Protein AF-A0A975E678-F1 (afdb_monomer)

Sequence (97 aa):
MQDMLRAAKNALAVTMIWAVVMFIPGFNILGLIAVMLPLWSLHELGMRGLGEPNNGFFEPTQFGYTLGGFIIWLGWFLLFLVVQKLLKKGGKGGSHG

Structure (mmCIF, N/CA/C/O backbone):
data_AF-A0A975E678-F1
#
_entry.id   AF-A0A975E678-F1
#
loop_
_atom_site.group_PDB
_atom_site.id
_atom_site.type_symbol
_atom_site.label_atom_id
_atom_site.label_alt_id
_atom_site.label_comp_id
_atom_site.label_asym_id
_atom_site.label_entity_id
_atom_site.label_seq_id
_atom_site.pdbx_PDB_ins_code
_atom_site.Cartn_x
_atom_site.Cartn_y
_atom_site.Cartn_z
_atom_site.occupancy
_atom_site.B_iso_or_equiv
_atom_site.auth_seq_id
_atom_site.auth_comp_id
_atom_site.auth_asym_id
_atom_site.auth_atom_id
_atom_site.pdbx_PDB_model_num
ATOM 1 N N . MET A 1 1 ? -27.088 5.487 13.987 1.00 53.16 1 MET A N 1
ATOM 2 C CA . MET A 1 1 ? -26.963 5.811 12.543 1.00 53.16 1 MET A CA 1
ATOM 3 C C . MET A 1 1 ? -26.019 6.983 12.274 1.00 53.16 1 MET A C 1
ATOM 5 O O . MET A 1 1 ? -25.174 6.852 11.399 1.00 53.16 1 MET A O 1
ATOM 9 N N . GLN A 1 2 ? -26.094 8.088 13.028 1.00 58.78 2 GLN A N 1
ATOM 10 C CA . GLN A 1 2 ? -25.224 9.262 12.825 1.00 58.78 2 GLN A CA 1
ATOM 11 C C . GLN A 1 2 ? -23.717 8.966 12.992 1.00 58.78 2 GLN A C 1
ATOM 13 O O . GLN A 1 2 ? -22.919 9.438 12.186 1.00 58.78 2 GLN A O 1
ATOM 18 N N . ASP A 1 3 ? -23.325 8.108 13.941 1.00 61.16 3 ASP A N 1
ATOM 19 C CA . ASP A 1 3 ? -21.910 7.742 14.144 1.00 61.16 3 ASP A CA 1
ATOM 20 C C . ASP A 1 3 ? -21.310 6.929 12.990 1.00 61.16 3 ASP A C 1
ATOM 22 O O . ASP A 1 3 ? -20.157 7.130 12.618 1.00 61.16 3 ASP A O 1
ATOM 26 N N . MET A 1 4 ? -22.098 6.031 12.388 1.00 60.91 4 MET A N 1
ATOM 27 C CA . MET A 1 4 ? -21.676 5.269 11.207 1.00 60.91 4 MET A CA 1
ATOM 28 C C . MET A 1 4 ? -21.502 6.184 9.996 1.00 60.91 4 MET A C 1
ATOM 30 O O . MET A 1 4 ? -20.521 6.056 9.269 1.00 60.91 4 MET A O 1
ATOM 34 N N . LEU A 1 5 ? -22.409 7.148 9.818 1.00 70.81 5 LEU A N 1
ATOM 35 C CA . LEU A 1 5 ? -22.320 8.128 8.738 1.00 70.81 5 LEU A CA 1
ATOM 36 C C . LEU A 1 5 ? -21.084 9.032 8.896 1.00 70.81 5 LEU A C 1
ATOM 38 O O . LEU A 1 5 ? -20.419 9.359 7.915 1.00 70.81 5 LEU A O 1
ATOM 42 N N . ARG A 1 6 ? -20.745 9.408 10.136 1.00 72.56 6 ARG A N 1
ATOM 43 C CA . ARG A 1 6 ? -19.552 10.204 10.453 1.00 72.56 6 ARG A CA 1
ATOM 44 C C . ARG A 1 6 ? -18.262 9.415 10.236 1.00 72.56 6 ARG A C 1
ATOM 46 O O . ARG A 1 6 ? -17.329 9.939 9.638 1.00 72.56 6 ARG A O 1
ATOM 53 N N . ALA A 1 7 ? -18.229 8.152 10.658 1.00 69.69 7 ALA A N 1
ATOM 54 C CA . ALA A 1 7 ? -17.091 7.268 10.424 1.00 69.69 7 ALA A CA 1
ATOM 55 C C . ALA A 1 7 ? -16.858 7.026 8.924 1.00 69.69 7 ALA A C 1
ATOM 57 O O . ALA A 1 7 ? -15.719 7.097 8.471 1.00 69.69 7 ALA A O 1
ATOM 58 N N . ALA A 1 8 ? -17.927 6.826 8.147 1.00 73.81 8 ALA A N 1
ATOM 59 C CA . ALA A 1 8 ? -17.845 6.673 6.696 1.00 73.81 8 ALA A CA 1
ATOM 60 C C . ALA A 1 8 ? -17.328 7.945 6.003 1.00 73.81 8 ALA A C 1
ATOM 62 O O . ALA A 1 8 ? -16.458 7.858 5.142 1.00 73.81 8 ALA A O 1
ATOM 63 N N . LYS A 1 9 ? -17.797 9.133 6.413 1.00 76.12 9 LYS A N 1
ATOM 64 C CA . LYS A 1 9 ? -17.294 10.416 5.888 1.00 76.12 9 LYS A CA 1
ATOM 65 C C . LYS A 1 9 ? -15.820 10.645 6.216 1.00 76.12 9 LYS A C 1
ATOM 67 O O . LYS A 1 9 ? -15.070 11.075 5.346 1.00 76.12 9 LYS A O 1
ATOM 72 N N . ASN A 1 10 ? -15.399 10.332 7.440 1.00 75.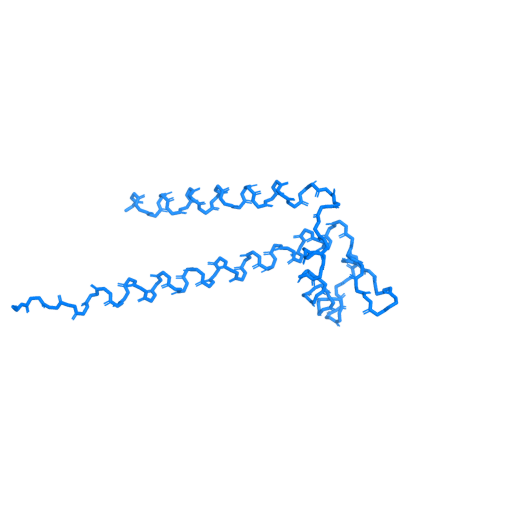88 10 ASN A N 1
ATOM 73 C CA . ASN A 1 10 ? -14.000 10.461 7.842 1.00 75.88 10 ASN A CA 1
ATOM 74 C C . ASN A 1 10 ? -13.110 9.472 7.081 1.00 75.88 10 ASN A C 1
ATOM 76 O O . ASN A 1 10 ? -12.045 9.857 6.610 1.00 75.88 10 ASN A O 1
ATOM 80 N N . ALA A 1 11 ? -13.563 8.226 6.909 1.00 71.06 11 ALA A N 1
ATOM 81 C CA . ALA A 1 11 ? -12.859 7.234 6.105 1.00 71.06 11 ALA A CA 1
ATOM 82 C C . ALA A 1 11 ? -12.707 7.711 4.654 1.00 71.06 11 ALA A C 1
ATOM 84 O O . ALA A 1 11 ? -11.593 7.736 4.148 1.00 71.06 11 ALA A O 1
ATOM 85 N N . LEU A 1 12 ? -13.792 8.193 4.035 1.00 80.25 12 LEU A N 1
ATOM 86 C CA . LEU A 1 12 ? -13.777 8.740 2.677 1.00 80.25 12 LEU A CA 1
ATOM 87 C C . LEU A 1 12 ? -12.797 9.916 2.541 1.00 80.25 12 LEU A C 1
ATOM 89 O O . LEU A 1 12 ? -12.021 9.961 1.591 1.00 80.25 12 LEU A O 1
ATOM 93 N N . ALA A 1 13 ? -12.808 10.852 3.493 1.00 78.00 13 ALA A N 1
ATOM 94 C CA . ALA A 1 13 ? -11.912 12.006 3.482 1.00 78.00 13 ALA A CA 1
ATOM 95 C C . ALA A 1 13 ? -10.438 11.585 3.580 1.00 78.00 13 ALA A C 1
ATOM 97 O O . ALA A 1 13 ? -9.607 12.081 2.822 1.00 78.00 13 ALA A O 1
ATOM 98 N N . VAL A 1 14 ? -10.116 10.629 4.456 1.00 74.75 14 VAL A N 1
ATOM 99 C CA . VAL A 1 14 ? -8.755 10.087 4.585 1.00 74.75 14 VAL A CA 1
ATOM 100 C C . VAL A 1 14 ? -8.338 9.345 3.315 1.00 74.75 14 VAL A C 1
ATOM 102 O O . VAL A 1 14 ? -7.210 9.525 2.865 1.00 74.75 14 VAL A O 1
ATOM 105 N N . THR A 1 15 ? -9.234 8.569 2.695 1.00 74.19 15 THR A N 1
ATOM 106 C CA . THR A 1 15 ? -8.961 7.895 1.415 1.00 74.19 15 THR A CA 1
ATOM 107 C C . THR A 1 15 ? -8.700 8.896 0.290 1.00 74.19 15 THR A C 1
ATOM 109 O O . THR A 1 15 ? -7.773 8.702 -0.489 1.00 74.19 15 THR A O 1
ATOM 112 N N . MET A 1 16 ? -9.469 9.987 0.218 1.00 73.69 16 MET A N 1
ATOM 113 C CA . MET A 1 16 ? -9.279 11.043 -0.784 1.00 73.69 16 MET A CA 1
ATOM 114 C C . MET A 1 16 ? -7.950 11.782 -0.594 1.00 73.69 16 MET A C 1
ATOM 116 O O . MET A 1 16 ? -7.214 11.965 -1.559 1.00 73.69 16 MET A O 1
ATOM 120 N N . ILE A 1 17 ? -7.606 12.161 0.643 1.00 76.56 17 ILE A N 1
ATOM 121 C CA . ILE A 1 17 ? -6.315 12.799 0.957 1.00 76.56 17 ILE A CA 1
ATOM 122 C C . ILE A 1 17 ? -5.164 11.858 0.598 1.00 76.56 17 ILE A C 1
ATOM 124 O O . ILE A 1 17 ? -4.197 12.272 -0.037 1.00 76.56 17 ILE A O 1
ATOM 128 N N . TRP A 1 18 ? -5.289 10.583 0.961 1.00 73.44 18 TRP A N 1
ATOM 129 C CA . TRP A 1 18 ? -4.299 9.565 0.639 1.00 73.44 18 TRP A CA 1
ATOM 130 C C . TRP A 1 18 ? -4.120 9.398 -0.877 1.00 73.44 18 TRP A C 1
ATOM 132 O O . TRP A 1 18 ? -2.990 9.409 -1.360 1.00 73.44 18 TRP A O 1
ATOM 142 N N . ALA A 1 19 ? -5.218 9.334 -1.639 1.00 69.44 19 ALA A N 1
ATOM 143 C CA . ALA A 1 19 ? -5.167 9.250 -3.095 1.00 69.44 19 ALA A CA 1
ATOM 144 C C . ALA A 1 19 ? -4.432 10.459 -3.696 1.00 69.44 19 ALA A C 1
ATOM 146 O O . ALA A 1 19 ? -3.514 10.273 -4.489 1.00 69.44 19 ALA A O 1
ATOM 147 N N . VAL A 1 20 ? -4.766 11.682 -3.267 1.00 71.12 20 VAL A N 1
ATOM 148 C CA . VAL A 1 20 ? -4.114 12.918 -3.739 1.00 71.12 20 VAL A CA 1
ATOM 149 C C . VAL A 1 20 ? -2.609 12.905 -3.464 1.00 71.12 20 VAL A C 1
ATOM 151 O O . VAL A 1 20 ? -1.831 13.232 -4.355 1.00 71.12 20 VAL A O 1
ATOM 154 N N . VAL A 1 21 ? -2.184 12.478 -2.271 1.00 67.19 21 VAL A N 1
ATOM 155 C CA . VAL A 1 21 ? -0.756 12.379 -1.917 1.00 67.19 21 VAL A CA 1
ATOM 156 C C . VAL A 1 21 ? -0.020 11.369 -2.806 1.00 67.19 21 VAL A C 1
ATOM 158 O O . VAL A 1 21 ? 1.127 11.611 -3.174 1.00 67.19 21 VAL A O 1
ATOM 161 N N . MET A 1 22 ? -0.673 10.274 -3.205 1.00 65.75 22 MET A N 1
ATOM 162 C CA . MET A 1 22 ? -0.069 9.264 -4.084 1.00 65.75 22 MET A CA 1
ATOM 163 C C . MET A 1 22 ? 0.016 9.683 -5.556 1.00 65.75 22 MET A C 1
ATOM 165 O O . MET A 1 22 ? 0.816 9.111 -6.294 1.00 65.75 22 MET A O 1
ATOM 169 N N . PHE A 1 23 ? -0.766 10.678 -5.987 1.00 64.06 23 PHE A N 1
ATOM 170 C CA . PHE A 1 23 ? -0.699 11.232 -7.344 1.00 64.06 23 PHE A CA 1
ATOM 171 C C . PHE A 1 23 ? 0.402 12.280 -7.533 1.00 64.06 23 PHE A C 1
ATOM 173 O O . PHE A 1 23 ? 0.614 12.705 -8.666 1.00 64.06 23 PHE A O 1
ATOM 180 N N . ILE A 1 24 ? 1.108 12.691 -6.474 1.00 64.88 24 ILE A N 1
ATOM 181 C CA . ILE A 1 24 ? 2.246 13.615 -6.564 1.00 64.88 24 ILE A CA 1
ATOM 182 C C . ILE A 1 24 ? 3.518 12.784 -6.807 1.00 64.88 24 ILE A C 1
ATOM 184 O O . ILE A 1 24 ? 4.026 12.162 -5.869 1.00 64.88 24 ILE A O 1
ATOM 188 N N . PRO A 1 25 ? 4.053 12.734 -8.043 1.00 49.91 25 PRO A N 1
ATOM 189 C CA . PRO A 1 25 ? 5.215 11.913 -8.350 1.00 49.91 25 PRO A CA 1
ATOM 190 C C . PRO A 1 25 ? 6.463 12.519 -7.696 1.00 49.91 25 PRO A C 1
ATOM 192 O O . PRO A 1 25 ? 6.690 13.724 -7.784 1.00 49.91 25 PRO A O 1
ATOM 195 N N . GLY A 1 26 ? 7.301 11.685 -7.078 1.00 51.56 26 GLY A N 1
ATOM 196 C CA . GLY A 1 26 ? 8.708 12.031 -6.838 1.00 51.56 26 GLY A CA 1
ATOM 197 C C . GLY A 1 26 ? 9.140 12.439 -5.428 1.00 51.56 26 GLY A C 1
ATOM 198 O O . GLY A 1 26 ? 10.325 12.698 -5.254 1.00 51.56 26 GLY A O 1
ATOM 199 N N . PHE A 1 27 ? 8.277 12.463 -4.406 1.00 52.12 27 PHE A N 1
ATOM 200 C CA . PHE A 1 27 ? 8.679 13.037 -3.104 1.00 52.12 27 PHE A CA 1
ATOM 201 C C . PHE A 1 27 ? 8.974 12.071 -1.953 1.00 52.12 27 PHE A C 1
ATOM 203 O O . PHE A 1 27 ? 9.291 12.539 -0.861 1.00 52.12 27 PHE A O 1
ATOM 210 N N . ASN A 1 28 ? 8.914 10.747 -2.131 1.00 64.56 28 ASN A N 1
ATOM 211 C CA . ASN A 1 28 ? 9.111 9.859 -0.983 1.00 64.56 28 ASN A CA 1
ATOM 212 C C . ASN A 1 28 ? 9.847 8.559 -1.323 1.00 64.56 28 ASN A C 1
ATOM 214 O O . ASN A 1 28 ? 9.233 7.533 -1.607 1.00 64.56 28 ASN A O 1
ATOM 218 N N . ILE A 1 29 ? 11.180 8.588 -1.197 1.00 67.56 29 ILE A N 1
ATOM 219 C CA . ILE A 1 29 ? 12.043 7.391 -1.175 1.00 67.56 29 ILE A CA 1
ATOM 220 C C . ILE A 1 29 ? 11.513 6.372 -0.153 1.00 67.56 29 ILE A C 1
ATOM 222 O O . ILE A 1 29 ? 11.462 5.178 -0.427 1.00 67.56 29 ILE A O 1
ATOM 226 N N . LEU A 1 30 ? 11.027 6.848 0.998 1.00 69.44 30 LEU A N 1
ATOM 227 C CA . LEU A 1 30 ? 10.404 6.004 2.021 1.00 69.44 30 LEU A CA 1
ATOM 228 C C . LEU A 1 30 ? 9.104 5.349 1.535 1.00 69.44 30 LEU A C 1
ATOM 230 O O . LEU A 1 30 ? 8.845 4.193 1.854 1.00 69.44 30 LEU A O 1
ATOM 234 N N . GLY A 1 31 ? 8.304 6.068 0.743 1.00 69.44 31 GLY A N 1
ATOM 235 C CA . GLY A 1 31 ? 7.091 5.534 0.123 1.00 69.44 31 GLY A CA 1
ATOM 236 C C . GLY A 1 31 ? 7.412 4.450 -0.901 1.00 69.44 31 GLY A C 1
ATOM 237 O O . GLY A 1 31 ? 6.781 3.398 -0.882 1.00 69.44 31 GLY A O 1
ATOM 238 N N . LEU A 1 32 ? 8.442 4.666 -1.726 1.00 73.69 32 LEU A N 1
ATOM 239 C CA . LEU A 1 32 ? 8.954 3.664 -2.666 1.00 73.69 32 LEU A CA 1
ATOM 240 C C . LEU A 1 32 ? 9.416 2.392 -1.943 1.00 73.69 32 LEU A C 1
ATOM 242 O O . LEU A 1 32 ? 8.970 1.302 -2.293 1.00 73.69 32 LEU A O 1
ATOM 246 N N . ILE A 1 33 ? 10.219 2.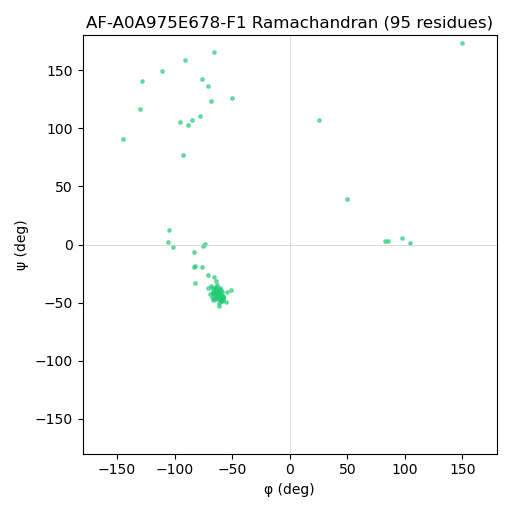524 -0.884 1.00 75.69 33 ILE A N 1
ATOM 247 C CA . ILE A 1 33 ? 10.679 1.382 -0.074 1.00 75.69 33 ILE A CA 1
ATOM 248 C C . ILE A 1 33 ? 9.497 0.640 0.563 1.00 75.69 33 ILE A C 1
ATOM 250 O O . ILE A 1 33 ? 9.469 -0.590 0.578 1.00 75.69 33 ILE A O 1
ATOM 254 N N . ALA A 1 34 ? 8.499 1.367 1.069 1.00 77.25 34 ALA A N 1
ATOM 255 C CA . ALA A 1 34 ? 7.342 0.755 1.710 1.00 77.25 34 ALA A CA 1
ATOM 256 C C . ALA A 1 34 ? 6.511 -0.090 0.730 1.00 77.25 34 ALA A C 1
ATOM 258 O O . ALA A 1 34 ? 6.043 -1.167 1.104 1.00 77.25 34 ALA A O 1
ATOM 259 N N . VAL A 1 35 ? 6.342 0.363 -0.520 1.00 83.12 35 VAL A N 1
ATOM 260 C CA . VAL A 1 35 ? 5.551 -0.363 -1.532 1.00 83.12 35 VAL A CA 1
ATOM 261 C C . VAL A 1 35 ? 6.328 -1.470 -2.243 1.00 83.12 35 VAL A C 1
ATOM 263 O O . VAL A 1 35 ? 5.705 -2.377 -2.791 1.00 83.12 35 VAL A O 1
ATOM 266 N N . MET A 1 36 ? 7.663 -1.444 -2.208 1.00 82.56 36 MET A N 1
ATOM 267 C CA . MET A 1 36 ? 8.515 -2.457 -2.845 1.00 82.56 36 MET A CA 1
ATOM 268 C C . MET A 1 36 ? 8.193 -3.878 -2.382 1.00 82.56 36 MET A C 1
ATOM 270 O O . MET A 1 36 ? 7.987 -4.757 -3.211 1.00 82.56 36 MET A O 1
ATOM 274 N N . LEU A 1 37 ? 8.112 -4.103 -1.069 1.00 81.69 37 LEU A N 1
ATOM 275 C CA . LEU A 1 37 ? 7.873 -5.432 -0.497 1.00 81.69 37 LEU A CA 1
ATOM 276 C C . LEU A 1 37 ? 6.525 -6.051 -0.909 1.00 81.69 37 LEU A C 1
ATOM 278 O O . LEU A 1 37 ? 6.526 -7.175 -1.418 1.00 81.69 37 LEU A O 1
ATOM 282 N N . PRO A 1 38 ? 5.371 -5.371 -0.737 1.00 82.50 38 PRO A N 1
ATOM 283 C CA . PRO A 1 38 ? 4.098 -5.941 -1.166 1.00 82.50 38 PRO A CA 1
ATOM 284 C C . PRO A 1 38 ? 4.037 -6.138 -2.684 1.00 82.50 38 PRO A C 1
ATOM 286 O O . PRO A 1 38 ? 3.485 -7.136 -3.137 1.00 82.50 38 PRO A O 1
ATOM 289 N N . LEU A 1 39 ? 4.623 -5.241 -3.483 1.00 85.81 39 LEU A N 1
ATOM 290 C CA . LEU A 1 39 ? 4.608 -5.379 -4.942 1.00 85.81 39 LEU A CA 1
ATOM 291 C C . LEU A 1 39 ? 5.501 -6.510 -5.444 1.00 85.81 39 LEU A C 1
ATOM 293 O O . LEU A 1 39 ? 5.092 -7.232 -6.350 1.00 85.81 39 LEU A O 1
ATOM 297 N N . TRP A 1 40 ? 6.662 -6.712 -4.824 1.00 84.56 40 TRP A N 1
ATOM 298 C CA . TRP A 1 40 ? 7.527 -7.850 -5.115 1.00 84.56 40 TRP A CA 1
ATOM 299 C C . TRP A 1 40 ? 6.794 -9.166 -4.836 1.00 84.56 40 TRP A C 1
ATOM 301 O O . TRP A 1 40 ? 6.740 -10.036 -5.703 1.00 84.56 40 TRP A O 1
ATOM 311 N N . SER A 1 41 ? 6.143 -9.290 -3.674 1.00 84.50 41 SER A N 1
ATOM 312 C CA . SER A 1 41 ? 5.359 -10.486 -3.338 1.00 84.50 41 SER A CA 1
ATOM 313 C C . SER A 1 41 ? 4.237 -10.748 -4.353 1.00 84.50 41 SER A C 1
ATOM 315 O O . SER A 1 41 ? 4.025 -11.882 -4.774 1.00 84.50 41 SER A O 1
ATOM 317 N N . LEU A 1 42 ? 3.549 -9.702 -4.811 1.00 86.25 42 LEU A N 1
ATOM 318 C CA . LEU A 1 42 ? 2.513 -9.820 -5.839 1.00 86.25 42 LEU A CA 1
ATOM 319 C C . LEU A 1 42 ? 3.066 -10.200 -7.217 1.00 86.25 42 LEU A C 1
ATOM 321 O O . LEU A 1 42 ? 2.423 -10.949 -7.955 1.00 86.25 42 LEU A O 1
ATOM 325 N N . HIS A 1 43 ? 4.254 -9.706 -7.552 1.00 85.00 43 HIS A N 1
ATOM 326 C CA . HIS A 1 43 ? 4.962 -10.084 -8.767 1.00 85.00 43 HIS A CA 1
ATOM 327 C C . HIS A 1 43 ? 5.370 -11.567 -8.742 1.00 85.00 43 HIS A C 1
ATOM 329 O O . HIS A 1 43 ? 5.171 -12.269 -9.733 1.00 85.00 43 HIS A O 1
ATOM 335 N N . GLU A 1 44 ? 5.848 -12.079 -7.602 1.00 86.06 44 GLU A N 1
ATOM 336 C CA . GLU A 1 44 ? 6.139 -13.512 -7.405 1.00 86.06 44 GLU A CA 1
ATOM 337 C C . GLU A 1 44 ? 4.887 -14.395 -7.492 1.00 86.06 44 GLU A C 1
ATOM 339 O O . GLU A 1 44 ? 4.953 -15.514 -7.998 1.00 86.06 44 GLU A O 1
ATOM 344 N N . LEU A 1 45 ? 3.724 -13.874 -7.090 1.00 88.00 45 LEU A N 1
ATOM 345 C CA . LEU A 1 45 ? 2.422 -14.529 -7.276 1.00 88.00 45 LEU A CA 1
ATOM 346 C C . LEU A 1 45 ? 1.917 -14.491 -8.733 1.00 88.00 45 LEU A C 1
ATOM 348 O O . LEU A 1 45 ? 0.839 -15.009 -9.028 1.00 88.00 45 LEU A O 1
ATOM 352 N N . GLY A 1 46 ? 2.683 -13.898 -9.652 1.00 85.50 46 GLY A N 1
ATOM 353 C CA . GLY A 1 46 ? 2.407 -13.887 -11.087 1.00 85.50 46 GLY A CA 1
ATOM 354 C C . GLY A 1 46 ? 1.712 -12.627 -11.606 1.00 85.50 46 GLY A C 1
ATOM 355 O O . GLY A 1 46 ? 1.377 -12.581 -12.793 1.00 85.50 46 GLY A O 1
ATOM 356 N N . MET A 1 47 ? 1.506 -11.592 -10.780 1.00 84.06 47 MET A N 1
ATOM 357 C CA . MET A 1 47 ? 0.938 -10.326 -11.258 1.00 84.06 47 MET A CA 1
ATOM 358 C C . MET A 1 47 ? 1.993 -9.482 -11.980 1.00 84.06 47 MET A C 1
ATOM 360 O O . MET A 1 47 ? 2.912 -8.932 -11.377 1.00 84.06 47 MET A O 1
ATOM 364 N N . ARG A 1 48 ? 1.836 -9.358 -13.300 1.00 83.75 48 ARG A N 1
ATOM 365 C CA . ARG A 1 48 ? 2.722 -8.574 -14.174 1.00 83.75 48 ARG A CA 1
ATOM 366 C C . ARG A 1 48 ? 2.226 -7.133 -14.331 1.00 83.75 48 ARG A C 1
ATOM 368 O O . ARG A 1 48 ? 1.050 -6.850 -14.124 1.00 83.75 48 ARG A O 1
ATOM 375 N N . GLY A 1 49 ? 3.121 -6.221 -14.717 1.00 82.00 49 GLY A N 1
ATOM 376 C CA . GLY A 1 49 ? 2.798 -4.801 -14.952 1.00 82.00 49 GLY A CA 1
ATOM 377 C C . GLY A 1 49 ? 2.821 -3.911 -13.701 1.00 82.00 49 GLY A C 1
ATOM 378 O O . GLY A 1 49 ? 2.533 -2.717 -13.782 1.00 82.00 49 GLY A O 1
ATOM 379 N N . LEU A 1 50 ? 3.192 -4.471 -12.548 1.00 85.44 50 LEU A N 1
ATOM 380 C CA . LEU A 1 50 ? 3.336 -3.749 -11.278 1.00 85.44 50 LEU A CA 1
ATOM 381 C C . LEU A 1 50 ? 4.675 -3.017 -11.139 1.00 85.44 50 LEU A C 1
ATOM 383 O O . LEU A 1 50 ? 4.819 -2.135 -10.301 1.00 85.44 50 LEU A O 1
ATOM 387 N N . GLY A 1 51 ? 5.666 -3.397 -11.929 1.00 84.44 51 GLY A N 1
ATOM 388 C CA . GLY A 1 51 ? 7.046 -2.975 -11.761 1.00 84.44 51 GLY A CA 1
ATOM 389 C C . GLY A 1 51 ? 7.987 -4.056 -12.250 1.00 84.44 51 GLY A C 1
ATOM 390 O O . GLY A 1 51 ? 7.542 -5.158 -12.589 1.00 84.44 51 GLY A O 1
ATOM 391 N N . GLU A 1 52 ? 9.269 -3.728 -12.273 1.00 83.06 52 GLU A N 1
ATOM 392 C CA . GLU A 1 52 ? 10.325 -4.646 -12.676 1.00 83.06 52 GLU A CA 1
ATOM 393 C C . GLU A 1 52 ? 11.428 -4.683 -11.613 1.00 83.06 52 GLU A C 1
ATOM 395 O O . GLU A 1 52 ? 11.767 -3.652 -11.023 1.00 83.06 52 GLU A O 1
ATOM 400 N N . PRO A 1 53 ? 11.997 -5.865 -11.327 1.00 81.44 53 PRO A N 1
ATOM 401 C CA . PRO A 1 53 ? 13.174 -5.953 -10.482 1.00 81.44 53 PRO A CA 1
ATOM 402 C C . PRO A 1 53 ? 14.383 -5.339 -11.204 1.00 81.44 53 PRO A C 1
ATOM 404 O O . PRO A 1 53 ? 14.767 -5.779 -12.285 1.00 81.44 53 PRO A O 1
ATOM 407 N N . ASN A 1 54 ? 15.011 -4.349 -10.578 1.00 79.81 54 ASN A N 1
ATOM 408 C CA . ASN A 1 54 ? 16.186 -3.635 -11.058 1.00 79.81 54 ASN A CA 1
ATOM 409 C C . ASN A 1 54 ? 17.256 -3.597 -9.949 1.00 79.81 54 ASN A C 1
ATOM 411 O O . ASN A 1 54 ? 17.030 -3.040 -8.876 1.00 79.81 54 ASN A O 1
ATOM 415 N N . ASN A 1 55 ? 18.422 -4.213 -10.179 1.00 76.44 55 ASN A N 1
ATOM 416 C CA . AS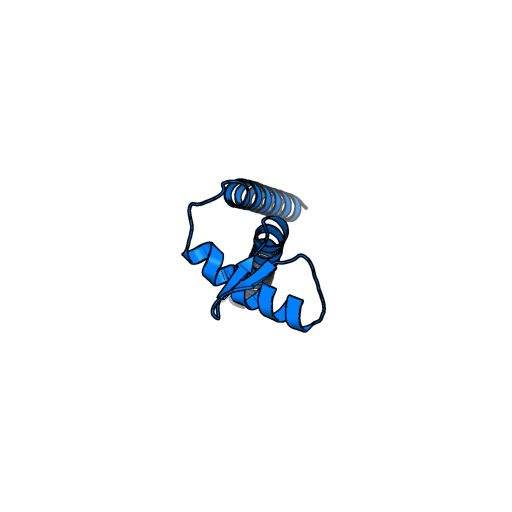N A 1 55 ? 19.569 -4.220 -9.252 1.00 76.44 55 ASN A CA 1
ATOM 417 C C . ASN A 1 55 ? 19.244 -4.596 -7.785 1.00 76.44 55 ASN A C 1
ATOM 419 O O . ASN A 1 55 ? 19.789 -4.014 -6.850 1.00 76.44 55 ASN A O 1
ATOM 423 N N . GLY A 1 56 ? 18.353 -5.571 -7.568 1.00 74.06 56 GLY A N 1
ATOM 424 C CA . GLY A 1 56 ? 17.950 -6.011 -6.223 1.00 74.06 56 GLY A CA 1
ATOM 425 C C . GLY A 1 56 ? 16.865 -5.152 -5.563 1.00 74.06 56 GLY A C 1
ATOM 426 O O . GLY A 1 56 ? 16.467 -5.440 -4.437 1.00 74.06 56 GLY A O 1
ATOM 427 N N . PHE A 1 57 ? 16.352 -4.144 -6.266 1.00 75.06 57 PHE A N 1
A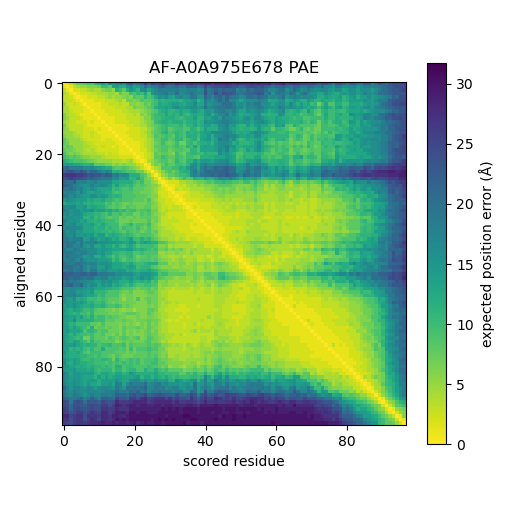TOM 428 C CA . PHE A 1 57 ? 15.194 -3.344 -5.882 1.00 75.06 57 PHE A CA 1
ATOM 429 C C . PHE A 1 57 ? 14.018 -3.642 -6.813 1.00 75.06 57 PHE A C 1
ATOM 431 O O . PHE A 1 57 ? 14.216 -3.960 -7.979 1.00 75.06 57 PHE A O 1
ATOM 438 N N . PHE A 1 58 ? 12.785 -3.541 -6.320 1.00 80.69 58 PHE A N 1
ATOM 439 C CA . PHE A 1 58 ? 11.599 -3.659 -7.170 1.00 80.69 58 PHE A CA 1
ATOM 440 C C . PHE A 1 58 ? 11.144 -2.264 -7.586 1.00 80.69 58 PHE A C 1
ATOM 442 O O . PHE A 1 58 ? 10.616 -1.526 -6.760 1.00 80.69 58 PHE A O 1
ATOM 449 N N . GLU A 1 59 ? 11.379 -1.869 -8.832 1.00 83.62 59 GLU A N 1
ATOM 450 C CA . GLU A 1 59 ? 11.032 -0.536 -9.315 1.00 83.62 59 GLU A CA 1
ATOM 451 C C . GLU A 1 59 ? 9.562 -0.528 -9.762 1.00 83.62 59 GLU A C 1
ATOM 453 O O . GLU A 1 59 ? 9.219 -1.155 -10.769 1.00 83.62 59 GLU A O 1
ATOM 458 N N . PRO A 1 60 ? 8.651 0.104 -8.997 1.00 83.62 60 PRO A N 1
ATOM 459 C CA . PRO A 1 60 ? 7.233 0.017 -9.289 1.00 83.62 60 PRO A CA 1
ATOM 460 C C . PRO A 1 60 ? 6.868 0.905 -10.480 1.00 83.62 60 PRO A C 1
ATOM 462 O O . PRO A 1 60 ? 7.329 2.042 -10.591 1.00 83.62 60 PRO A O 1
ATOM 465 N N . THR A 1 61 ? 5.955 0.436 -11.332 1.00 86.12 61 THR A N 1
ATOM 466 C CA . THR A 1 61 ? 5.275 1.337 -12.276 1.00 86.12 61 THR A CA 1
ATOM 467 C C . THR A 1 61 ? 4.402 2.322 -11.498 1.00 86.12 61 THR A C 1
ATOM 469 O O . THR A 1 61 ? 4.083 2.092 -10.332 1.00 86.12 61 THR A O 1
ATOM 472 N N . GLN A 1 62 ? 3.932 3.403 -12.128 1.00 80.62 62 GLN A N 1
ATOM 473 C CA . GLN A 1 62 ? 2.982 4.314 -11.473 1.00 80.62 62 GLN A CA 1
ATOM 474 C C . GLN A 1 62 ? 1.742 3.563 -10.953 1.00 80.62 62 GLN A C 1
ATOM 476 O O . GLN A 1 62 ? 1.302 3.793 -9.829 1.00 80.62 62 GLN A O 1
ATOM 481 N N . PHE A 1 63 ? 1.231 2.610 -1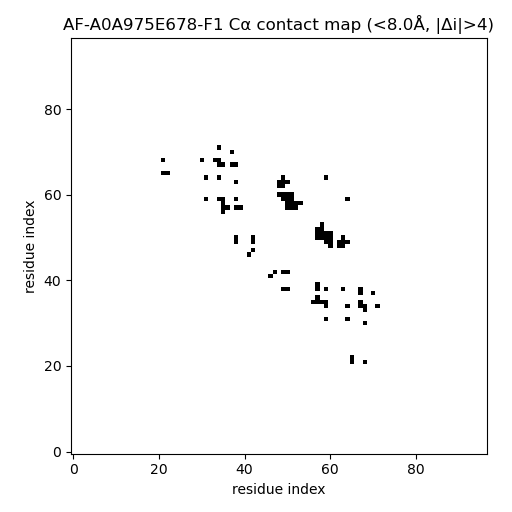1.738 1.00 82.19 63 PHE A N 1
ATOM 482 C CA . PHE A 1 63 ? 0.137 1.733 -11.324 1.00 82.19 63 PHE A CA 1
ATOM 483 C C . PHE A 1 63 ? 0.519 0.858 -10.124 1.00 82.19 63 PHE A C 1
ATOM 485 O O . PHE A 1 63 ? -0.232 0.795 -9.149 1.00 82.19 63 PHE A O 1
ATOM 492 N N . GLY A 1 64 ? 1.695 0.225 -10.159 1.00 84.94 64 GLY A N 1
ATOM 493 C CA . GLY A 1 64 ? 2.207 -0.555 -9.037 1.00 84.94 64 GLY A CA 1
ATOM 494 C C . GLY A 1 64 ? 2.361 0.278 -7.774 1.00 84.94 64 GLY A C 1
ATOM 495 O O . GLY A 1 64 ? 1.883 -0.123 -6.722 1.00 84.94 64 GLY A O 1
ATOM 496 N N . TYR A 1 65 ? 2.935 1.473 -7.871 1.00 82.06 65 TYR A N 1
ATOM 497 C CA . TYR A 1 65 ? 3.103 2.385 -6.742 1.00 82.06 65 TYR A CA 1
ATOM 498 C C . TYR A 1 65 ? 1.758 2.725 -6.086 1.00 82.06 65 TYR A C 1
ATOM 500 O O . TYR A 1 65 ? 1.610 2.615 -4.865 1.00 82.06 65 TYR A O 1
ATOM 508 N N . THR A 1 66 ? 0.744 3.056 -6.892 1.00 80.69 66 THR A N 1
ATOM 509 C CA . THR A 1 66 ? -0.617 3.300 -6.398 1.00 80.69 66 THR A CA 1
ATOM 510 C C . THR A 1 66 ? -1.217 2.052 -5.748 1.00 80.69 66 THR A C 1
ATOM 512 O O . THR A 1 66 ? -1.779 2.144 -4.655 1.00 80.69 66 THR A O 1
ATOM 515 N N . LEU A 1 67 ? -1.080 0.879 -6.373 1.00 83.38 67 LEU A N 1
ATOM 516 C CA . LEU A 1 67 ? -1.637 -0.373 -5.857 1.00 83.38 67 LEU A CA 1
ATOM 517 C C . LEU A 1 67 ? -0.958 -0.823 -4.555 1.00 83.38 67 LEU A C 1
ATOM 519 O O . LEU A 1 67 ? -1.635 -1.147 -3.582 1.00 83.38 67 LEU A O 1
ATOM 523 N N . GLY A 1 68 ? 0.373 -0.813 -4.518 1.00 84.19 68 GLY A N 1
ATOM 524 C CA . GLY A 1 68 ? 1.166 -1.169 -3.343 1.00 84.19 68 GLY A CA 1
ATOM 525 C C . GLY A 1 68 ? 0.874 -0.227 -2.185 1.00 84.19 68 GLY A C 1
ATOM 526 O O . GLY A 1 68 ? 0.657 -0.664 -1.055 1.00 84.19 68 GLY A O 1
ATOM 527 N N . GLY A 1 69 ? 0.744 1.064 -2.485 1.00 82.81 69 GLY A N 1
ATOM 528 C CA . GLY A 1 69 ? 0.268 2.039 -1.524 1.00 82.81 69 GLY A CA 1
ATOM 529 C C . GLY A 1 69 ? -1.119 1.709 -0.980 1.00 82.81 69 GLY A C 1
ATOM 530 O O . GLY A 1 69 ? -1.338 1.778 0.230 1.00 82.81 69 GLY A O 1
ATOM 531 N N . PHE A 1 70 ? -2.057 1.365 -1.863 1.00 82.69 70 PHE A N 1
ATOM 532 C CA . PHE A 1 70 ? -3.436 1.081 -1.479 1.00 82.69 70 PHE A CA 1
ATOM 533 C C . PHE A 1 70 ? -3.508 -0.126 -0.543 1.00 82.69 70 PHE A C 1
ATOM 535 O O . PHE A 1 70 ? -4.252 -0.098 0.433 1.00 82.69 70 PHE A O 1
ATOM 542 N N . ILE A 1 71 ? -2.690 -1.152 -0.785 1.00 84.75 71 ILE A N 1
ATOM 543 C CA . ILE A 1 71 ? -2.583 -2.331 0.083 1.00 84.75 71 ILE A CA 1
ATOM 544 C C . ILE A 1 71 ? -2.089 -1.943 1.479 1.00 84.75 71 ILE A C 1
ATOM 546 O O . ILE A 1 71 ? -2.672 -2.376 2.474 1.00 84.75 71 ILE A O 1
ATOM 550 N N . ILE A 1 72 ? -1.059 -1.095 1.569 1.00 84.06 72 ILE A N 1
ATOM 551 C CA . ILE A 1 72 ? -0.554 -0.591 2.855 1.00 84.06 72 ILE A CA 1
ATOM 552 C C . ILE A 1 72 ? -1.654 0.189 3.573 1.00 84.06 72 ILE A C 1
ATOM 554 O O . ILE A 1 72 ? -1.949 -0.087 4.736 1.00 84.06 72 ILE A O 1
ATOM 558 N N . TRP A 1 73 ? -2.299 1.127 2.879 1.00 83.19 73 TRP A N 1
ATOM 559 C CA . TRP A 1 73 ? -3.397 1.908 3.441 1.00 83.19 73 TRP A CA 1
ATOM 560 C 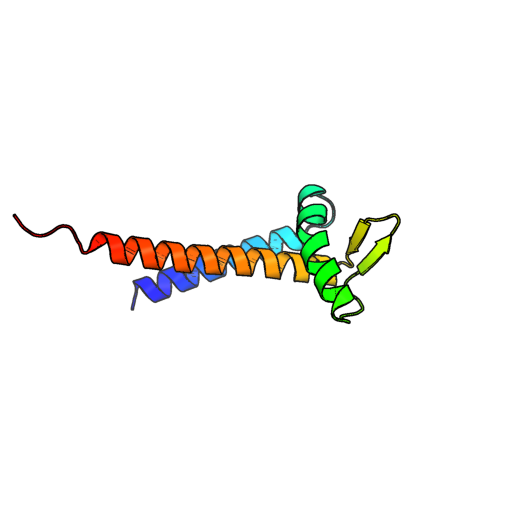C . TRP A 1 73 ? -4.538 1.015 3.935 1.00 83.19 73 TRP A C 1
ATOM 562 O O . TRP A 1 73 ? -5.022 1.203 5.050 1.00 83.19 73 TRP A O 1
ATOM 572 N N . LEU A 1 74 ? -4.929 0.010 3.150 1.00 84.38 74 LEU A N 1
ATOM 573 C CA . LEU A 1 74 ? -5.980 -0.936 3.503 1.00 84.38 74 LEU A CA 1
ATOM 574 C C . LEU A 1 74 ? -5.604 -1.739 4.752 1.00 84.38 74 LEU A C 1
ATOM 576 O O . LEU A 1 74 ? -6.430 -1.878 5.653 1.00 84.38 74 LEU A O 1
ATOM 580 N N . GLY A 1 75 ? -4.360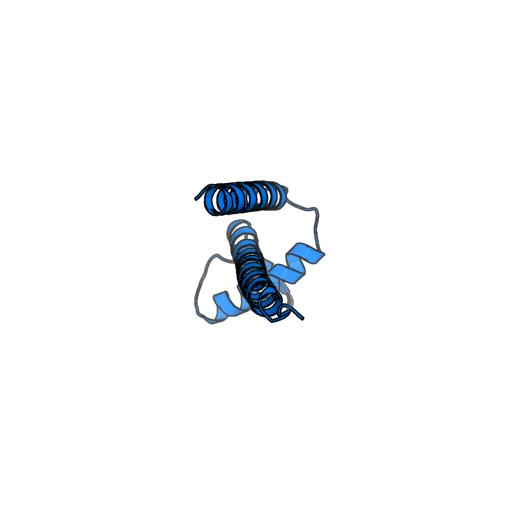 -2.213 4.848 1.00 84.81 75 GLY A N 1
ATOM 581 C CA . GLY A 1 75 ? -3.852 -2.895 6.039 1.00 84.81 75 GLY A CA 1
ATOM 582 C C . GLY A 1 75 ? -3.936 -2.017 7.291 1.00 84.81 75 GLY A C 1
ATOM 583 O O . GLY A 1 75 ? -4.474 -2.443 8.314 1.00 84.81 75 GLY A O 1
ATOM 584 N N . TRP A 1 76 ? -3.493 -0.761 7.192 1.00 82.88 76 TRP A N 1
ATOM 585 C CA . TRP A 1 76 ? -3.590 0.220 8.279 1.00 82.88 76 TRP A CA 1
ATOM 586 C C . TRP A 1 76 ? -5.036 0.551 8.649 1.00 82.88 76 TRP A C 1
ATOM 588 O O . TRP A 1 76 ? -5.374 0.630 9.831 1.00 82.88 76 TRP A O 1
ATOM 598 N N . PHE A 1 77 ? -5.906 0.708 7.656 1.00 81.81 77 PHE A N 1
ATOM 599 C CA . PHE A 1 77 ? -7.322 0.986 7.860 1.00 81.81 77 PHE A CA 1
ATOM 600 C C . PHE A 1 77 ? -8.027 -0.175 8.571 1.00 81.81 77 PHE A C 1
ATOM 602 O O . PHE A 1 77 ? -8.756 0.039 9.542 1.00 81.81 77 PHE A O 1
ATOM 609 N N . LEU A 1 78 ? -7.769 -1.415 8.151 1.00 83.38 78 LEU A N 1
ATOM 610 C CA . LEU A 1 78 ? -8.303 -2.607 8.808 1.00 83.38 78 LEU A CA 1
ATOM 611 C C . LEU A 1 78 ? -7.778 -2.742 10.240 1.00 83.38 78 LEU A C 1
ATOM 613 O O . LEU A 1 78 ? -8.562 -3.011 11.152 1.00 83.38 78 LEU A O 1
ATOM 617 N N . LEU A 1 79 ? -6.486 -2.492 10.464 1.00 82.00 79 LEU A N 1
ATOM 618 C CA . LEU A 1 79 ? -5.894 -2.504 11.801 1.00 82.00 79 LEU A CA 1
ATOM 619 C C . LEU A 1 79 ? -6.529 -1.436 12.701 1.00 82.00 79 LEU A C 1
ATOM 621 O O . LEU A 1 79 ? -6.904 -1.735 13.835 1.00 82.00 79 LEU A O 1
ATOM 625 N N . PHE A 1 80 ? -6.754 -0.228 12.181 1.00 78.00 80 PHE A N 1
ATOM 626 C CA . PHE A 1 80 ? -7.484 0.823 12.887 1.00 78.00 80 PHE A CA 1
ATOM 627 C C . PHE A 1 80 ? -8.903 0.376 13.266 1.00 78.00 80 PHE A C 1
ATOM 629 O O . PHE A 1 80 ? -9.312 0.555 14.413 1.00 78.00 80 PHE A O 1
ATOM 636 N N . LEU A 1 81 ? -9.644 -0.264 12.355 1.00 78.31 81 LEU A N 1
ATOM 637 C CA . LEU A 1 81 ? -10.979 -0.795 12.657 1.00 78.31 81 LEU A CA 1
ATOM 638 C C . LEU A 1 81 ? -10.948 -1.887 13.739 1.00 78.31 81 LEU A C 1
ATOM 640 O O . LEU A 1 81 ? -11.816 -1.898 14.619 1.00 7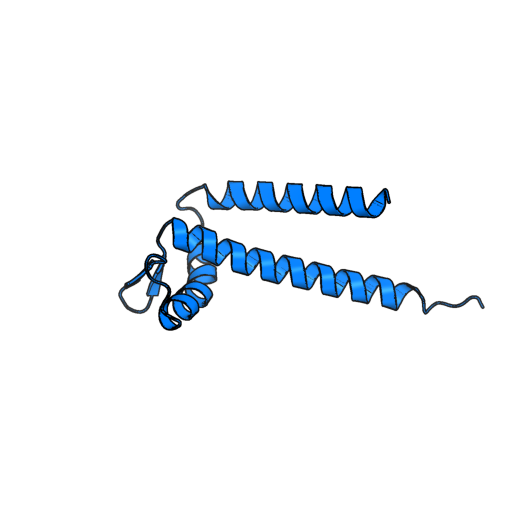8.31 81 LEU A O 1
ATOM 644 N N . VAL A 1 82 ? -9.957 -2.782 13.711 1.00 78.62 82 VAL A N 1
ATOM 645 C CA . VAL A 1 82 ? -9.774 -3.826 14.735 1.00 78.62 82 VAL A CA 1
ATOM 646 C C . VAL A 1 82 ? -9.457 -3.205 16.096 1.00 78.62 82 VAL A C 1
ATOM 648 O O . VAL A 1 82 ? -10.104 -3.547 17.089 1.00 78.62 82 VAL A O 1
ATOM 651 N N . VAL A 1 83 ? -8.530 -2.247 16.151 1.00 76.31 83 VAL A N 1
ATOM 652 C CA . VAL A 1 83 ? -8.166 -1.533 17.385 1.00 76.31 83 VAL A CA 1
ATOM 653 C C . VAL A 1 83 ? -9.361 -0.754 17.940 1.00 76.31 83 VAL A C 1
ATOM 655 O O . VAL A 1 83 ? -9.666 -0.862 19.126 1.00 76.31 83 VAL A O 1
ATOM 658 N N . GLN A 1 84 ? -10.117 -0.048 17.094 1.00 70.38 84 GLN A N 1
ATOM 659 C CA . GLN A 1 84 ? -11.350 0.643 17.496 1.00 70.38 84 GLN A CA 1
ATOM 660 C C .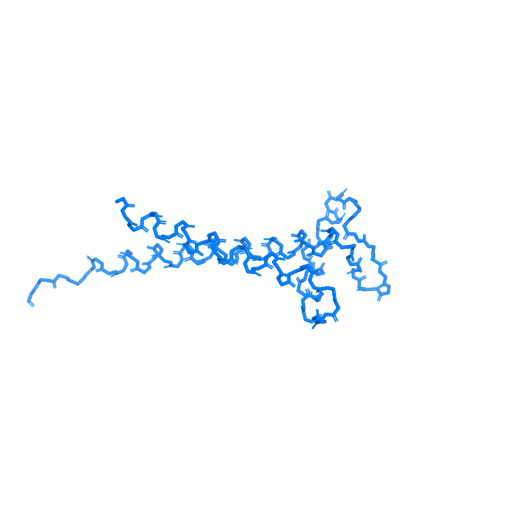 GLN A 1 84 ? -12.400 -0.327 18.059 1.00 70.38 84 GLN A C 1
ATOM 662 O O . GLN A 1 84 ? -13.078 -0.018 19.044 1.00 70.38 84 GLN A O 1
ATOM 667 N N . LYS A 1 85 ? -12.527 -1.525 17.472 1.00 66.19 85 LYS A N 1
ATOM 668 C CA . LYS A 1 85 ? -13.423 -2.578 17.969 1.00 66.19 85 LYS A CA 1
ATOM 669 C C . LYS A 1 85 ? -12.984 -3.093 19.343 1.00 66.19 85 LYS A C 1
ATOM 671 O O . LYS A 1 85 ? -13.843 -3.302 20.198 1.00 66.19 85 LYS A O 1
ATOM 676 N N . LEU A 1 86 ? -11.680 -3.265 19.571 1.00 62.97 86 LEU A N 1
ATOM 677 C CA . LEU A 1 86 ? -11.123 -3.676 20.866 1.00 62.97 86 LEU A CA 1
ATOM 678 C C . LEU A 1 86 ? -11.309 -2.594 21.940 1.00 62.97 86 LEU A C 1
ATOM 680 O O . LEU A 1 86 ? -11.794 -2.904 23.027 1.00 62.97 86 LEU A O 1
ATOM 684 N N . LEU A 1 87 ? -11.039 -1.326 21.619 1.00 59.75 87 LEU A N 1
ATOM 685 C CA . LEU A 1 87 ? -11.233 -0.194 22.536 1.00 59.75 87 LEU A CA 1
ATOM 686 C C . LEU A 1 87 ? -12.708 -0.015 22.932 1.00 59.75 87 LEU A C 1
ATOM 688 O O . LEU A 1 87 ? -13.017 0.169 24.109 1.00 59.75 87 LEU A O 1
ATOM 692 N N . LYS A 1 88 ? -13.647 -0.169 21.987 1.00 56.59 88 LYS A N 1
ATOM 693 C CA . LYS A 1 88 ? -15.091 -0.167 22.297 1.00 56.59 88 LYS A CA 1
ATOM 694 C C . LYS A 1 88 ? -15.537 -1.352 23.157 1.00 56.59 88 LYS A C 1
ATOM 696 O O . LYS A 1 88 ? -16.529 -1.229 23.873 1.00 56.59 88 LYS A O 1
ATOM 701 N N . LYS A 1 89 ? -14.847 -2.495 23.084 1.00 54.56 89 LYS A N 1
ATOM 702 C CA . LYS A 1 89 ? -15.161 -3.686 23.890 1.00 54.56 89 LYS A CA 1
ATOM 703 C C . LYS A 1 89 ? -14.564 -3.596 25.301 1.00 54.56 89 LYS A C 1
ATOM 705 O O . LYS A 1 89 ? -15.206 -4.046 26.242 1.00 54.56 89 LYS A O 1
ATOM 710 N N . GLY A 1 90 ? -13.403 -2.954 25.455 1.00 51.19 90 GLY A N 1
ATOM 711 C CA . GLY A 1 90 ? -12.779 -2.671 26.755 1.00 51.19 90 GLY A CA 1
ATOM 712 C C . GLY A 1 90 ? -13.498 -1.596 27.582 1.00 51.19 90 GLY A C 1
ATOM 713 O O . GLY A 1 90 ? -13.479 -1.651 28.805 1.00 51.19 90 GLY A O 1
ATOM 714 N N . GLY A 1 91 ? -14.212 -0.665 26.940 1.00 45.66 91 GLY A N 1
ATOM 715 C CA . GLY A 1 91 ? -14.961 0.400 27.626 1.00 45.66 91 GLY A CA 1
ATOM 716 C C . GLY A 1 91 ? -16.275 -0.020 28.305 1.00 45.66 91 GLY A C 1
ATOM 717 O O . GLY A 1 91 ? -16.932 0.821 28.908 1.00 45.66 91 GLY A O 1
ATOM 718 N N . LYS A 1 92 ? -16.689 -1.293 28.218 1.00 46.22 92 LYS A N 1
ATOM 719 C CA . LYS A 1 92 ? -17.931 -1.810 28.837 1.00 46.22 92 LYS A CA 1
ATOM 720 C C . LYS A 1 92 ? -17.704 -2.665 30.094 1.00 46.22 92 LYS A C 1
ATOM 722 O O . LYS A 1 92 ? -18.636 -3.322 30.545 1.00 46.22 92 LYS A O 1
ATOM 727 N N . GLY A 1 93 ? -16.489 -2.659 30.650 1.00 44.66 93 GLY A N 1
ATOM 728 C CA . GLY A 1 93 ? -16.128 -3.413 31.861 1.00 44.66 93 GLY A CA 1
ATOM 729 C C . GLY A 1 93 ? -16.067 -2.604 33.165 1.00 44.66 93 GLY A C 1
ATOM 730 O O . GLY A 1 93 ? -15.807 -3.186 34.209 1.00 44.66 93 GLY A O 1
ATOM 731 N N . GLY A 1 94 ? -16.299 -1.287 33.137 1.00 42.44 94 GLY A N 1
ATOM 732 C CA . GLY A 1 94 ? -16.327 -0.441 34.337 1.00 42.44 94 GLY A CA 1
ATOM 733 C C . GLY A 1 94 ? -17.738 -0.291 34.906 1.00 42.44 94 GLY A C 1
ATOM 734 O O . GLY A 1 94 ? -18.385 0.726 34.673 1.00 42.44 94 GLY A O 1
ATOM 735 N N . SER A 1 95 ? -18.214 -1.332 35.593 1.00 41.75 95 SER A N 1
ATOM 736 C CA . SER A 1 95 ? -19.407 -1.342 36.459 1.00 41.75 95 SER A CA 1
ATOM 737 C C . SER A 1 95 ? -19.353 -0.166 37.448 1.00 41.75 95 SER A C 1
ATOM 739 O O . SER A 1 95 ? -18.313 0.063 38.051 1.00 41.75 95 SER A O 1
ATOM 741 N N . HIS A 1 96 ? -20.377 0.692 37.530 1.00 41.81 96 HIS A N 1
ATOM 742 C CA . HIS A 1 96 ? -21.354 0.669 38.635 1.00 41.81 96 HIS A CA 1
ATOM 743 C C . HIS A 1 96 ? -20.800 0.048 39.928 1.00 41.81 96 HIS A C 1
ATOM 745 O O . HIS A 1 96 ? -20.655 -1.175 40.009 1.00 41.81 96 HIS A O 1
ATOM 751 N N . GLY A 1 97 ? -20.534 0.908 40.911 1.00 35.50 97 GLY A N 1
ATOM 752 C CA . GLY A 1 97 ? -20.062 0.583 42.254 1.00 35.50 97 GLY A CA 1
ATOM 753 C C . GLY A 1 97 ? -19.623 1.847 42.964 1.00 35.50 97 GLY A C 1
ATOM 754 O O . GLY A 1 97 ? -18.478 2.266 42.699 1.00 35.50 97 GLY A O 1
#

Solvent-accessible surface area (backbone atoms only — not comparable to full-atom values): 5628 Å² total; per-residue (Å²): 111,70,66,59,53,50,51,51,52,52,50,51,51,52,52,51,54,50,51,57,62,68,71,54,84,89,84,46,72,67,57,52,58,64,23,25,59,60,43,46,54,42,40,75,75,66,50,76,78,36,48,48,81,50,98,94,40,52,48,56,31,75,66,22,46,51,51,25,44,49,51,52,51,49,52,52,49,52,50,51,53,52,51,52,53,49,53,64,59,62,70,74,72,78,72,90,129

Foldseek 3Di:
DVVVVVVVVVVVVVVVVLLVVLPDPDDDPPLQVQLFVVLVVVVVVPDPQQAPDDPNTGGGDSVNSSVSSVVVVVVVVVVVVVVVVVVVVVVVPDDDD

Mean predicted aligned error: 10.99 Å

pLDDT: mean 73.13, std 12.73, range [35.5, 88.0]

Secondary structure (DSSP, 8-state):
-HHHHHHHHHHHHHHHHHHHHHTSTT--HHHHHHHHHHHHHHHHTT--SSEEEETTEEEE-HHHHHHHHHHHHHHHHHHHHHHHHHHHHHTT-----

Radius of gyration: 18.19 Å; Cα contacts (8 Å, |Δi|>4): 52; chains: 1; bounding box: 46×28×57 Å